Protein AF-E2BX71-F1 (afdb_monomer)

Nearest PDB structures (foldseek):
  5cr4-assembly1_A  TM=6.595E-01  e=1.433E-03  synthetic construct
  3e3e-assembly2_B  TM=4.527E-01  e=7.212E+00  Homo sapiens

Solvent-accessible surface area (backbone atoms only — not comparable to full-atom values): 4652 Å² total; per-residue (Å²): 132,84,51,72,75,58,55,50,72,44,77,47,72,52,77,50,79,46,53,74,56,52,88,84,67,86,80,87,74,87,79,65,94,84,48,72,80,39,72,94,57,46,81,86,73,68,88,74,76,60,57,66,51,36,33,40,37,33,33,40,71,90,43,79,56,63,76,43,83,106

pLDDT: mean 86.04, std 11.32, range [55.62, 98.0]

Sequence (70 aa):
KMTVEQWSKVPFTDESKFEMFGGKRRVYVRRMRGERCINQYITSMVKHGGGSVIVWGCFGNNKVGDLIHI

Organism: Harpegnathos saltator (NCBI:txid610380)

Secondary structure (DSSP, 8-state):
---HHHHTTPPEEEEEEEETT-TTSPPP----TTGGG-GGG-----SS-S-EEEEEEEEETTEEEEEEE-

Radius of gyration: 20.68 Å; Cα contacts (8 Å, |Δi|>4): 87; chains: 1; bounding box: 41×22×53 Å

Structure (mmCIF, N/CA/C/O backbone):
data_AF-E2BX71-F1
#
_entry.id   AF-E2BX71-F1
#
loop_
_atom_site.group_PDB
_atom_site.id
_atom_site.type_symbol
_atom_site.label_atom_id
_atom_site.label_alt_id
_atom_site.label_comp_id
_atom_site.label_asym_id
_atom_site.label_entity_id
_atom_site.label_seq_id
_atom_site.pdbx_PDB_ins_code
_atom_site.Cartn_x
_atom_site.Cartn_y
_atom_site.Cartn_z
_atom_site.occupancy
_atom_site.B_iso_or_equiv
_atom_site.auth_seq_id
_atom_site.auth_comp_id
_atom_site.auth_asym_id
_atom_site.auth_atom_id
_atom_site.pdbx_PDB_model_num
ATOM 1 N N . LYS A 1 1 ? -2.333 19.610 22.033 1.00 82.56 1 LYS A N 1
ATOM 2 C CA . LYS A 1 1 ? -1.623 18.476 21.385 1.00 82.56 1 LYS A CA 1
ATOM 3 C C . LYS A 1 1 ? -2.321 17.195 21.805 1.00 82.56 1 LYS A C 1
ATOM 5 O O . LYS A 1 1 ? -2.649 17.106 22.980 1.00 82.56 1 LYS A O 1
ATOM 10 N N . MET A 1 2 ? -2.559 16.258 20.886 1.00 89.00 2 MET A N 1
ATOM 11 C CA . MET A 1 2 ? -3.048 14.930 21.270 1.00 89.00 2 MET A CA 1
ATOM 12 C C . MET A 1 2 ? -1.945 14.129 21.963 1.00 89.00 2 MET A C 1
ATOM 14 O O . MET A 1 2 ? -0.776 14.244 21.587 1.00 89.00 2 MET A O 1
ATOM 18 N N . THR A 1 3 ? -2.326 13.343 22.965 1.00 96.12 3 THR A N 1
ATOM 19 C CA . THR A 1 3 ? -1.443 12.381 23.632 1.00 96.12 3 THR A CA 1
ATOM 20 C C . THR A 1 3 ? -1.333 11.087 22.824 1.00 96.12 3 THR A C 1
ATOM 22 O O . THR A 1 3 ? -2.102 10.852 21.887 1.00 96.12 3 THR A O 1
ATOM 25 N N . VAL A 1 4 ? -0.382 10.226 23.186 1.00 93.81 4 VAL A N 1
ATOM 26 C CA . VAL A 1 4 ? -0.197 8.918 22.537 1.00 93.81 4 VAL A CA 1
ATOM 27 C C . VAL A 1 4 ? -1.448 8.047 22.701 1.00 93.81 4 VAL A C 1
ATOM 29 O O . VAL A 1 4 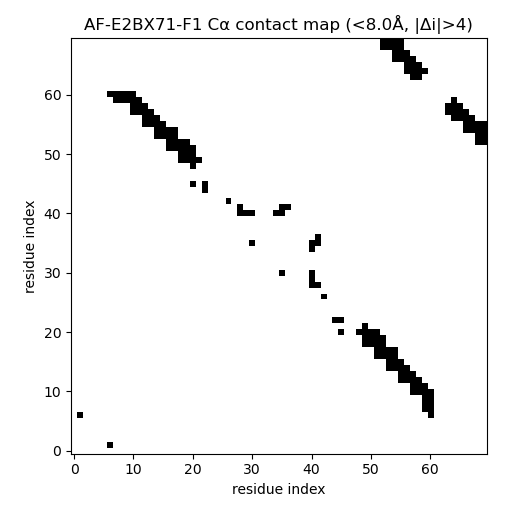? -1.874 7.386 21.757 1.00 93.81 4 VAL A O 1
ATOM 32 N N . GLU A 1 5 ? -2.114 8.114 23.855 1.00 94.62 5 GLU A N 1
ATOM 33 C CA . GLU A 1 5 ? -3.353 7.376 24.125 1.00 94.62 5 GLU A CA 1
ATOM 34 C C . GLU A 1 5 ? -4.514 7.863 23.256 1.00 94.62 5 GLU A C 1
ATOM 36 O O . GLU A 1 5 ? -5.399 7.083 22.905 1.00 94.62 5 GLU A O 1
ATOM 41 N N . GLN A 1 6 ? -4.527 9.153 22.910 1.00 94.94 6 GLN A N 1
ATOM 42 C CA . GLN A 1 6 ? -5.535 9.714 22.019 1.00 94.94 6 GLN A CA 1
ATOM 43 C C . GLN A 1 6 ? -5.287 9.277 20.573 1.00 94.94 6 GLN A C 1
ATOM 45 O O . GLN A 1 6 ? -6.235 8.880 19.903 1.00 94.94 6 GLN A O 1
ATOM 50 N N . TRP A 1 7 ? -4.032 9.264 20.113 1.00 94.00 7 TRP A N 1
ATOM 51 C CA . TRP A 1 7 ? -3.674 8.750 18.784 1.00 94.00 7 TRP A CA 1
ATOM 52 C C . TRP A 1 7 ? -3.932 7.252 18.634 1.00 94.00 7 TRP A C 1
ATOM 54 O O . TRP A 1 7 ? -4.380 6.811 17.581 1.00 94.00 7 TRP A O 1
ATOM 64 N N . SER A 1 8 ? -3.740 6.481 19.706 1.00 94.12 8 SER A N 1
ATOM 65 C CA . SER A 1 8 ? -3.983 5.034 19.724 1.00 94.12 8 SER A CA 1
ATOM 66 C C . SER A 1 8 ? -5.438 4.651 19.396 1.00 94.12 8 SER A C 1
ATOM 68 O O . SER A 1 8 ? -5.711 3.543 18.934 1.00 94.12 8 SER A O 1
ATOM 70 N N . LYS A 1 9 ? -6.381 5.580 19.603 1.00 93.81 9 LYS A N 1
ATOM 71 C CA . LYS A 1 9 ? -7.817 5.386 19.356 1.00 93.81 9 LYS A CA 1
ATOM 72 C C . LYS A 1 9 ? -8.268 5.820 17.961 1.00 93.81 9 LYS A C 1
ATOM 74 O O . LYS A 1 9 ? -9.423 5.584 17.618 1.00 93.81 9 LYS A O 1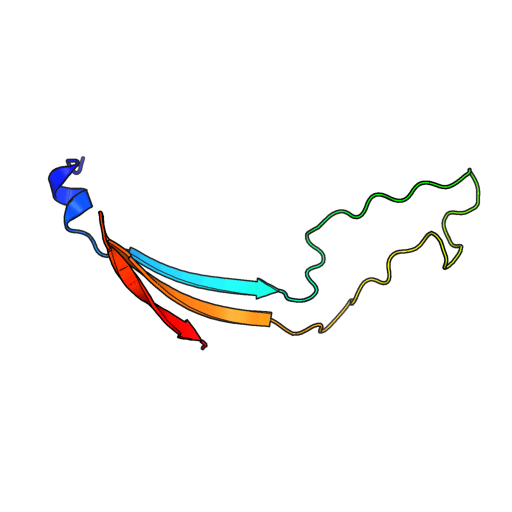
ATOM 79 N N . VAL A 1 10 ? -7.408 6.475 17.181 1.00 94.31 10 VAL A N 1
ATOM 80 C CA . VAL A 1 10 ? -7.777 7.002 15.862 1.00 94.31 10 VAL A CA 1
ATOM 81 C C . VAL A 1 10 ? -7.602 5.920 14.792 1.00 94.31 10 VAL A C 1
ATOM 83 O O . VAL A 1 10 ? -6.501 5.382 14.662 1.00 94.31 10 VAL A O 1
ATOM 86 N N . PRO A 1 11 ? -8.649 5.604 14.007 1.00 93.44 11 PRO A N 1
ATOM 87 C CA . PRO A 1 11 ? -8.496 4.838 12.779 1.00 93.44 11 PRO A CA 1
ATOM 88 C C . PRO A 1 11 ? -7.984 5.749 11.655 1.00 93.44 11 PRO A C 1
ATOM 90 O O . PRO A 1 11 ? -8.542 6.816 11.401 1.00 93.44 11 PRO A O 1
ATOM 93 N N . PHE A 1 12 ? -6.929 5.317 10.977 1.00 96.25 12 PHE A N 1
ATOM 94 C CA . PHE A 1 12 ? -6.383 5.962 9.789 1.00 96.25 12 PHE A CA 1
ATOM 95 C C . PHE A 1 12 ? -6.898 5.254 8.542 1.00 96.25 12 PHE A C 1
ATOM 97 O O . PHE A 1 12 ? -6.981 4.028 8.521 1.00 96.25 12 PHE A O 1
ATOM 104 N N . THR A 1 13 ? -7.224 6.019 7.507 1.00 96.81 13 THR A N 1
ATOM 105 C CA . THR A 1 13 ? -7.717 5.527 6.214 1.00 96.81 13 THR A CA 1
ATOM 106 C C . THR A 1 13 ? -7.045 6.322 5.107 1.00 96.81 13 THR A C 1
ATOM 108 O O . THR A 1 13 ? -6.905 7.536 5.259 1.00 96.81 13 THR A O 1
ATOM 111 N N . ASP A 1 14 ? -6.676 5.681 4.005 1.00 97.56 14 ASP A N 1
ATOM 112 C CA . ASP A 1 14 ? -6.130 6.380 2.840 1.00 97.56 14 ASP A CA 1
ATOM 113 C C . ASP A 1 14 ? -6.345 5.586 1.546 1.00 97.56 14 ASP A C 1
ATOM 115 O O . ASP A 1 14 ? -6.574 4.373 1.574 1.00 97.56 14 ASP A O 1
ATOM 119 N N . GLU A 1 15 ? -6.232 6.280 0.415 1.00 97.44 15 GLU A N 1
ATOM 120 C CA . GLU A 1 15 ? -6.207 5.689 -0.920 1.00 97.44 15 GLU A CA 1
ATOM 121 C C . GLU A 1 15 ? -4.809 5.789 -1.521 1.00 97.44 15 GLU A C 1
ATOM 123 O O . GLU A 1 15 ? -4.213 6.860 -1.623 1.00 97.44 15 GLU A O 1
ATOM 128 N N . SER A 1 16 ? -4.282 4.660 -1.983 1.00 93.31 16 SER A N 1
ATOM 129 C CA . SER A 1 16 ? -2.957 4.601 -2.589 1.00 93.31 16 SER A CA 1
ATOM 130 C C . SER A 1 16 ? -3.000 3.920 -3.949 1.00 93.31 16 SER A C 1
ATOM 132 O O . SER A 1 16 ? -3.540 2.827 -4.121 1.00 93.31 16 SER A O 1
ATOM 134 N N . LYS A 1 17 ? -2.379 4.577 -4.933 1.00 90.25 17 LYS A N 1
ATOM 135 C CA . LYS A 1 17 ? -2.228 4.063 -6.294 1.00 90.25 17 LYS A CA 1
ATOM 136 C C . LYS A 1 17 ? -0.875 3.379 -6.462 1.00 90.25 17 LYS A C 1
ATOM 138 O O . LYS A 1 17 ? 0.172 4.024 -6.381 1.00 90.25 17 LYS A O 1
ATOM 143 N N . PHE A 1 18 ? -0.909 2.098 -6.801 1.00 86.94 18 PHE A N 1
ATOM 144 C CA . PHE A 1 18 ? 0.262 1.285 -7.099 1.00 86.94 18 PHE A CA 1
ATOM 145 C C . PHE A 1 18 ? 0.376 1.066 -8.608 1.00 86.94 18 PHE A C 1
ATOM 147 O O . PHE A 1 18 ? -0.503 0.490 -9.246 1.00 86.94 18 PHE A O 1
ATOM 154 N N . GLU A 1 19 ? 1.464 1.550 -9.201 1.00 84.88 19 GLU A N 1
ATOM 155 C CA . GLU A 1 19 ? 1.745 1.387 -10.630 1.00 84.88 19 GLU A CA 1
ATOM 156 C C . GLU A 1 19 ? 2.502 0.072 -10.863 1.00 84.88 19 GLU A C 1
ATOM 158 O O . GLU A 1 19 ? 3.588 -0.110 -10.313 1.00 84.88 19 GLU A O 1
ATOM 163 N N . MET A 1 20 ? 1.967 -0.830 -11.698 1.00 76.88 20 MET A N 1
ATOM 164 C CA . MET A 1 20 ? 2.643 -2.100 -12.021 1.00 76.88 20 MET A CA 1
ATOM 165 C C . MET A 1 20 ? 3.905 -1.870 -12.863 1.00 76.88 20 MET A C 1
ATOM 167 O O . MET A 1 20 ? 4.949 -2.470 -12.621 1.00 76.88 20 MET A O 1
ATOM 171 N N . PHE A 1 21 ? 3.825 -0.939 -13.814 1.00 71.00 21 PHE A N 1
ATOM 172 C CA . PHE A 1 21 ? 4.957 -0.478 -14.617 1.00 71.00 21 PHE A CA 1
ATOM 173 C C . PHE A 1 21 ? 5.143 1.019 -14.388 1.00 71.00 21 PHE A C 1
ATOM 175 O O . PHE A 1 21 ? 4.842 1.853 -15.240 1.00 71.00 21 PHE A O 1
ATOM 182 N N . GLY A 1 22 ? 5.572 1.360 -13.174 1.00 62.88 22 GLY A N 1
ATOM 183 C CA . GLY A 1 22 ? 5.775 2.743 -12.763 1.00 62.88 22 GLY A CA 1
ATOM 184 C C . GLY A 1 22 ? 7.083 3.329 -13.290 1.00 62.88 22 GLY A C 1
ATOM 185 O O . GLY A 1 22 ? 8.162 2.767 -13.104 1.00 62.88 22 GLY A O 1
ATOM 186 N N . GLY A 1 23 ? 7.007 4.524 -13.875 1.00 62.69 23 GLY A N 1
ATOM 187 C CA . GLY A 1 23 ? 8.174 5.297 -14.323 1.00 62.69 23 GLY A CA 1
ATOM 188 C C . GLY A 1 23 ? 8.999 5.917 -13.185 1.00 62.69 23 GLY A C 1
ATOM 189 O O . GLY A 1 23 ? 9.967 6.628 -13.445 1.00 62.69 23 GLY A O 1
ATOM 190 N N . LYS A 1 24 ? 8.624 5.682 -11.921 1.00 61.97 24 LYS A N 1
ATOM 191 C CA . LYS A 1 24 ? 9.251 6.307 -10.744 1.00 61.97 24 LYS A CA 1
ATOM 192 C C . LYS A 1 24 ? 10.566 5.645 -10.320 1.00 61.97 24 LYS A C 1
ATOM 194 O O . LYS A 1 24 ? 11.330 6.245 -9.567 1.00 61.97 24 LYS A O 1
ATOM 199 N N . ARG A 1 25 ? 10.863 4.427 -10.791 1.00 68.38 25 ARG A N 1
ATOM 200 C CA . ARG A 1 25 ? 12.125 3.741 -10.478 1.00 68.38 25 ARG A CA 1
ATOM 201 C C . ARG A 1 25 ? 13.178 4.075 -11.531 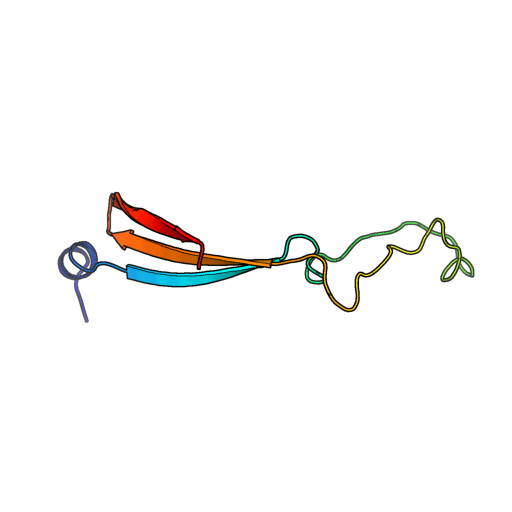1.00 68.38 25 ARG A C 1
ATOM 203 O O . ARG A 1 25 ? 13.060 3.693 -12.691 1.00 68.38 25 ARG A O 1
ATOM 210 N N . ARG A 1 26 ? 14.236 4.774 -11.117 1.00 73.12 26 ARG A N 1
ATOM 211 C CA . ARG A 1 26 ? 15.381 5.075 -11.985 1.00 73.12 26 ARG A CA 1
ATOM 212 C C . ARG A 1 26 ? 16.127 3.774 -12.296 1.00 73.12 26 ARG A C 1
ATOM 214 O O . ARG A 1 26 ? 16.621 3.117 -11.383 1.00 73.12 26 ARG A O 1
ATOM 221 N N . VAL A 1 27 ? 16.195 3.399 -13.571 1.00 77.56 27 VAL A N 1
ATOM 222 C CA . VAL A 1 27 ? 16.978 2.242 -14.021 1.00 77.56 27 VAL A CA 1
ATOM 223 C C . VAL A 1 27 ? 18.388 2.707 -14.366 1.00 77.56 27 VAL A C 1
ATOM 225 O O . VAL A 1 27 ? 18.572 3.633 -15.156 1.00 77.56 27 VAL A O 1
ATOM 228 N N . TYR A 1 28 ? 19.387 2.081 -13.747 1.00 82.25 28 TYR A N 1
ATOM 229 C CA . TYR A 1 28 ? 20.792 2.318 -14.061 1.00 82.25 28 TYR A CA 1
ATOM 230 C C . TYR A 1 28 ? 21.231 1.359 -15.165 1.00 82.25 28 TYR A C 1
ATOM 232 O O . TYR A 1 28 ? 21.019 0.154 -15.067 1.00 82.25 28 TYR A O 1
ATOM 240 N N . VAL A 1 29 ? 21.857 1.899 -16.209 1.00 84.38 29 VAL A N 1
ATOM 241 C CA . VAL A 1 29 ? 22.383 1.135 -17.345 1.00 84.38 29 VAL A CA 1
ATOM 242 C C . VAL A 1 29 ? 23.849 1.511 -17.547 1.00 84.38 29 VAL A C 1
ATOM 244 O O . VAL A 1 29 ? 24.193 2.695 -17.528 1.00 84.38 29 VAL A O 1
ATOM 247 N N . ARG A 1 30 ? 24.717 0.515 -17.748 1.00 88.56 30 ARG A N 1
ATOM 248 C CA . ARG A 1 30 ? 26.137 0.707 -18.080 1.00 88.56 30 ARG A CA 1
ATOM 249 C C . ARG A 1 30 ? 26.317 0.662 -19.600 1.00 88.56 30 ARG A C 1
ATOM 251 O O . ARG A 1 30 ? 25.823 -0.266 -20.227 1.00 88.56 30 ARG A O 1
ATOM 258 N N . ARG A 1 31 ? 27.009 1.653 -20.174 1.00 90.19 31 ARG A N 1
ATOM 259 C CA . ARG A 1 31 ? 27.287 1.767 -21.621 1.00 90.19 31 ARG A CA 1
ATOM 260 C C . ARG A 1 31 ? 28.485 2.676 -21.899 1.00 90.19 31 ARG A C 1
ATOM 262 O O . ARG A 1 31 ? 28.841 3.486 -21.039 1.00 90.19 31 ARG A O 1
ATOM 269 N N . MET A 1 32 ? 29.067 2.581 -23.090 1.00 91.44 32 MET A N 1
ATOM 270 C CA . MET A 1 32 ? 30.125 3.476 -23.559 1.00 91.44 32 MET A CA 1
ATOM 271 C C . MET A 1 32 ? 29.566 4.788 -24.139 1.00 91.44 32 MET A C 1
ATOM 273 O O . MET A 1 32 ? 28.359 4.979 -24.329 1.00 91.44 32 MET A O 1
ATOM 277 N N . ARG A 1 33 ? 30.461 5.750 -24.403 1.00 90.00 33 ARG A N 1
ATOM 278 C CA . ARG A 1 33 ? 30.107 7.028 -25.037 1.00 90.00 33 ARG A CA 1
ATOM 279 C C . ARG A 1 33 ? 29.635 6.771 -26.474 1.00 90.00 33 ARG A C 1
ATOM 281 O O . ARG A 1 33 ? 30.340 6.142 -27.245 1.00 90.00 33 ARG A O 1
ATOM 288 N N . GLY A 1 34 ? 28.459 7.291 -26.826 1.00 90.19 34 GLY A N 1
ATOM 289 C CA . GLY A 1 34 ? 27.840 7.111 -28.150 1.00 90.19 34 GLY A CA 1
ATOM 290 C C . GLY A 1 34 ? 26.734 6.053 -28.185 1.00 90.19 34 GLY A C 1
ATOM 291 O O . GLY A 1 34 ? 25.820 6.150 -28.993 1.00 90.19 34 GLY A O 1
ATOM 292 N N . GLU A 1 35 ? 26.699 5.133 -27.223 1.00 90.38 35 GLU A N 1
ATOM 293 C CA . GLU A 1 35 ? 25.741 4.017 -27.196 1.00 90.38 35 GLU A CA 1
ATOM 294 C C . GLU A 1 35 ? 24.390 4.386 -26.562 1.00 90.38 35 GLU A C 1
ATOM 296 O O . GLU A 1 35 ? 23.628 3.535 -26.102 1.00 90.38 35 GLU A O 1
ATOM 301 N N . ARG A 1 36 ? 24.081 5.688 -26.485 1.00 84.50 36 ARG A N 1
ATOM 302 C CA . ARG A 1 36 ? 22.919 6.180 -25.735 1.00 84.50 36 ARG A CA 1
ATOM 303 C C . ARG A 1 36 ? 21.592 5.644 -26.277 1.00 84.50 36 ARG A C 1
ATOM 305 O O . ARG A 1 36 ? 20.655 5.479 -25.498 1.00 84.50 36 ARG A O 1
ATOM 312 N N . CYS A 1 37 ? 21.538 5.404 -27.582 1.00 85.69 37 CYS A N 1
ATOM 313 C CA . CYS A 1 37 ? 20.317 5.068 -28.301 1.00 85.69 37 CYS A CA 1
ATOM 314 C C . CYS A 1 37 ? 20.282 3.614 -28.803 1.00 85.69 37 CYS A C 1
ATOM 316 O O . CYS A 1 37 ? 19.424 3.276 -29.610 1.00 85.69 37 CYS A O 1
ATOM 318 N N . ILE A 1 38 ? 21.209 2.756 -28.360 1.00 88.62 38 ILE A N 1
ATOM 319 C CA . ILE A 1 38 ? 21.187 1.331 -28.711 1.00 88.62 38 ILE A CA 1
ATOM 320 C C . ILE A 1 38 ? 20.108 0.648 -27.871 1.00 88.62 38 ILE A C 1
ATOM 322 O O . ILE A 1 38 ? 20.094 0.800 -26.650 1.00 88.62 38 ILE A O 1
ATOM 326 N N . ASN A 1 39 ? 19.234 -0.135 -28.510 1.00 83.88 39 ASN A N 1
ATOM 327 C CA . ASN A 1 39 ? 18.104 -0.799 -27.846 1.00 83.88 39 ASN A CA 1
ATOM 328 C C . ASN A 1 39 ? 18.519 -1.657 -26.638 1.00 83.88 39 ASN A C 1
ATOM 330 O O . ASN A 1 39 ? 17.789 -1.712 -25.657 1.00 83.88 39 ASN A O 1
ATOM 334 N N . GLN A 1 40 ? 19.708 -2.265 -26.664 1.00 84.31 40 GLN A N 1
ATOM 335 C CA . GLN A 1 40 ? 20.255 -3.046 -25.543 1.00 84.31 40 GLN A CA 1
ATOM 336 C C . GLN A 1 40 ? 20.545 -2.202 -24.287 1.00 84.31 40 GLN A C 1
ATOM 338 O O . GLN A 1 40 ? 20.603 -2.740 -23.184 1.00 84.31 40 GLN A O 1
ATOM 343 N N . TYR A 1 41 ? 20.709 -0.883 -24.437 1.00 84.12 41 TYR A N 1
ATOM 344 C CA . TYR A 1 41 ? 21.024 0.056 -23.355 1.00 84.12 41 TYR A CA 1
ATOM 345 C C . TYR A 1 41 ? 19.921 1.099 -23.120 1.00 84.12 41 TYR A C 1
ATOM 347 O O . TYR A 1 41 ? 20.157 2.119 -22.458 1.00 84.12 41 TYR A O 1
ATOM 355 N N . ILE A 1 42 ? 18.725 0.863 -23.665 1.00 83.75 42 ILE A N 1
ATOM 35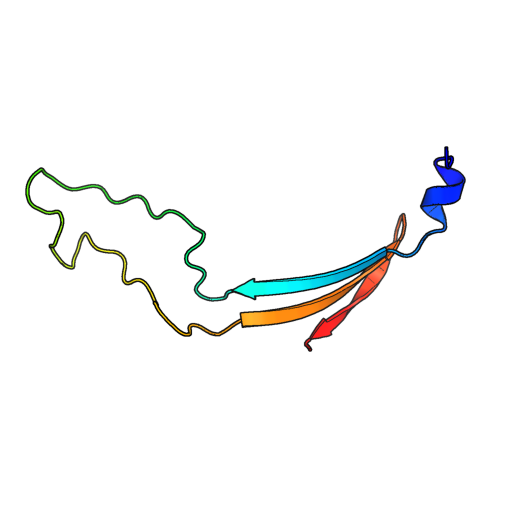6 C CA . ILE A 1 42 ? 17.524 1.652 -23.402 1.00 83.75 42 ILE A CA 1
ATOM 357 C C . ILE A 1 42 ? 16.536 0.770 -22.646 1.00 83.75 42 ILE A C 1
ATOM 359 O O . ILE A 1 42 ? 16.124 -0.282 -23.125 1.00 83.75 42 ILE A O 1
ATOM 363 N N . THR A 1 43 ? 16.095 1.227 -21.478 1.00 77.44 43 THR A N 1
ATOM 364 C CA . THR A 1 43 ? 14.919 0.643 -20.834 1.00 77.44 43 THR A CA 1
ATOM 365 C C . THR A 1 43 ? 13.671 1.136 -21.555 1.00 77.44 43 THR A C 1
ATOM 367 O O . THR A 1 43 ? 13.443 2.344 -21.651 1.00 77.44 43 THR A O 1
ATOM 370 N N . SER A 1 44 ? 12.853 0.210 -22.049 1.00 71.56 44 SER A N 1
ATOM 371 C CA . SER A 1 44 ? 11.537 0.521 -22.598 1.00 71.56 44 SER A CA 1
ATOM 372 C C . SER A 1 44 ? 10.687 1.220 -21.535 1.00 71.56 44 SER A C 1
ATOM 374 O O . SER A 1 44 ? 10.373 0.638 -20.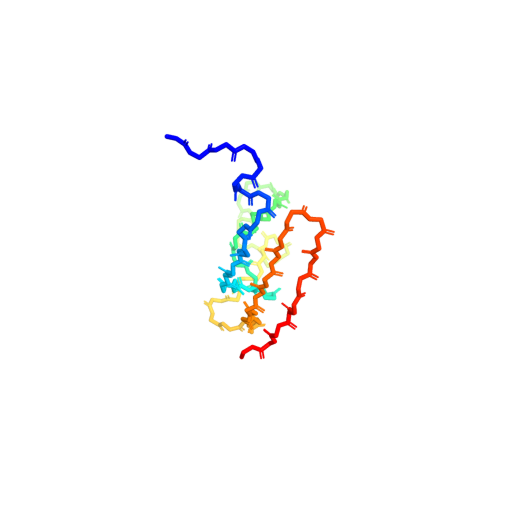497 1.00 71.56 44 SER A O 1
ATOM 376 N N . MET A 1 45 ? 10.326 2.477 -21.787 1.00 66.00 45 MET A N 1
ATOM 377 C CA . MET A 1 45 ? 9.419 3.231 -20.929 1.00 66.00 45 MET A CA 1
ATOM 378 C C . MET A 1 45 ? 7.999 3.060 -21.455 1.00 66.00 45 MET A C 1
ATOM 380 O O . MET A 1 45 ? 7.694 3.460 -22.580 1.00 66.00 45 MET A O 1
ATOM 384 N N . VAL A 1 46 ? 7.123 2.490 -20.634 1.00 66.56 46 VAL A N 1
ATOM 385 C CA . VAL A 1 46 ? 5.693 2.443 -20.931 1.00 66.56 46 VAL A CA 1
ATOM 386 C C . VAL A 1 46 ? 5.140 3.847 -20.691 1.00 66.56 46 VAL A C 1
ATOM 388 O O . VAL A 1 46 ? 4.898 4.242 -19.554 1.00 66.56 46 VAL A O 1
ATOM 391 N N . LYS A 1 47 ? 5.032 4.655 -21.755 1.00 60.25 47 LYS A N 1
ATOM 392 C CA . LYS A 1 47 ? 4.607 6.062 -21.638 1.00 60.25 47 LYS A CA 1
ATOM 393 C C . LYS A 1 47 ? 3.171 6.185 -21.132 1.00 60.25 47 LYS A C 1
ATOM 395 O O . LYS A 1 47 ? 2.892 7.067 -20.325 1.00 60.25 47 LYS A O 1
ATOM 400 N N . HIS A 1 48 ? 2.283 5.299 -21.580 1.00 55.62 48 HIS A N 1
ATOM 401 C CA . HIS A 1 48 ? 0.873 5.259 -21.202 1.00 55.62 48 HIS A CA 1
ATOM 402 C C . HIS A 1 48 ? 0.463 3.799 -20.995 1.00 55.62 48 HIS A C 1
ATOM 404 O O . HIS A 1 48 ? 0.414 3.041 -21.955 1.00 55.62 48 HIS A O 1
ATOM 410 N N . GLY A 1 49 ? 0.172 3.405 -19.754 1.00 62.88 49 GLY A N 1
ATOM 411 C CA . GLY A 1 49 ? -0.528 2.147 -19.493 1.00 62.88 49 GLY A CA 1
ATOM 412 C C . GLY A 1 49 ? 0.367 0.919 -19.343 1.00 62.88 49 GLY A C 1
ATOM 413 O O . GLY A 1 49 ? 0.640 0.201 -20.294 1.00 62.88 49 GLY A O 1
ATOM 414 N N . GLY A 1 50 ? 0.734 0.633 -18.098 1.00 68.69 50 GLY A N 1
ATOM 415 C CA . GLY A 1 50 ? 1.034 -0.727 -17.641 1.00 68.69 50 GLY A CA 1
ATOM 416 C C . GLY A 1 50 ? -0.008 -1.252 -16.646 1.00 68.69 50 GLY A C 1
ATOM 417 O O .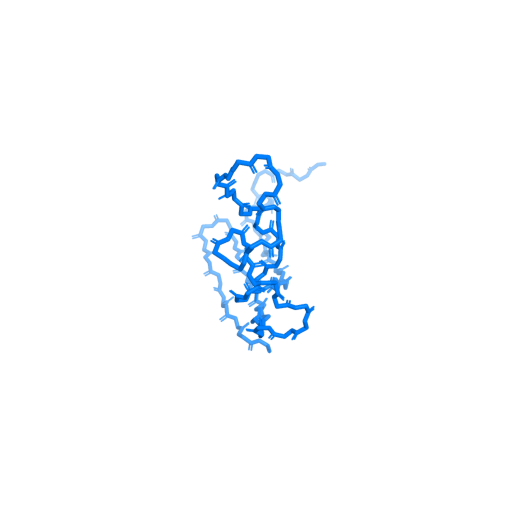 GLY A 1 50 ? 0.205 -2.269 -16.001 1.00 68.69 50 GLY A O 1
ATOM 418 N N . GLY A 1 51 ? -1.117 -0.528 -16.479 1.00 78.00 51 GLY A N 1
ATOM 419 C CA . GLY A 1 51 ? -2.072 -0.760 -15.401 1.00 78.00 51 GLY A CA 1
ATOM 420 C C . GLY A 1 51 ? -1.601 -0.198 -14.056 1.00 78.00 51 GLY 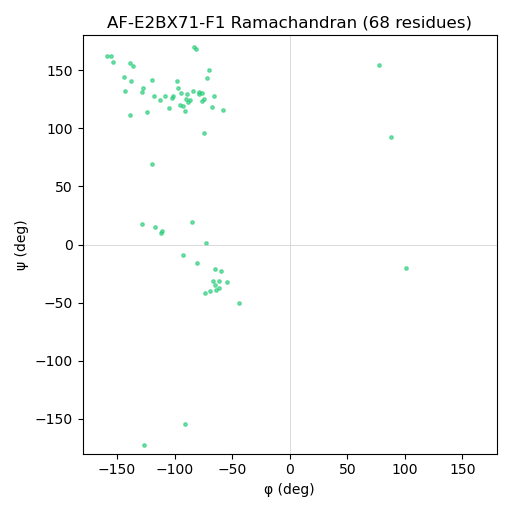A C 1
ATOM 421 O O . GLY A 1 51 ? -0.411 0.003 -13.788 1.00 78.00 51 GLY A O 1
ATOM 422 N N . SER A 1 52 ? -2.573 0.093 -13.206 1.00 84.31 52 SER A N 1
ATOM 423 C CA . SER A 1 52 ? -2.365 0.482 -11.817 1.00 84.31 52 SER A CA 1
ATOM 424 C C . SER A 1 52 ? -3.489 -0.096 -10.984 1.00 84.31 52 SER A C 1
ATOM 426 O O . SER A 1 52 ? -4.623 -0.122 -11.452 1.00 84.31 52 SER A O 1
ATOM 428 N N . VAL A 1 53 ? -3.174 -0.496 -9.763 1.00 90.88 53 VAL A N 1
ATOM 429 C CA . VAL A 1 53 ? -4.157 -0.916 -8.767 1.00 90.88 53 VAL A CA 1
ATOM 430 C C . VAL A 1 53 ? -4.336 0.250 -7.807 1.00 90.88 53 VAL A C 1
ATOM 432 O O . VAL A 1 53 ? -3.344 0.788 -7.308 1.00 90.88 53 VAL A O 1
ATOM 435 N N . ILE A 1 54 ? -5.576 0.670 -7.581 1.00 94.31 54 ILE A N 1
ATOM 436 C CA . ILE A 1 54 ? -5.905 1.637 -6.535 1.00 94.31 54 ILE A CA 1
ATOM 437 C C . ILE A 1 54 ? -6.496 0.846 -5.384 1.00 94.31 54 ILE A C 1
ATOM 439 O O . ILE A 1 54 ? -7.420 0.065 -5.570 1.00 94.31 54 ILE A O 1
ATOM 443 N N . VAL A 1 55 ? -5.942 1.016 -4.194 1.00 96.62 55 VAL A N 1
ATOM 444 C CA . VAL A 1 55 ? -6.503 0.396 -2.998 1.00 96.62 55 VAL A CA 1
ATOM 445 C C . VAL A 1 55 ? -6.896 1.470 -2.009 1.00 96.62 55 VAL A C 1
ATOM 447 O O . VAL A 1 55 ? -6.169 2.449 -1.834 1.00 96.62 55 VAL A O 1
ATOM 450 N N . TRP A 1 56 ? -8.016 1.249 -1.340 1.00 98.00 56 TRP A N 1
ATOM 451 C CA . TRP A 1 56 ? -8.333 1.910 -0.087 1.00 98.00 56 TRP A CA 1
ATOM 452 C C . TRP A 1 56 ? -7.953 0.983 1.054 1.00 98.00 56 TRP A C 1
ATOM 454 O O . TRP A 1 56 ? -8.236 -0.217 1.010 1.00 98.00 56 TRP A O 1
ATOM 464 N N . GLY A 1 57 ? -7.289 1.526 2.065 1.00 97.31 57 GLY A N 1
ATOM 465 C CA . GLY A 1 57 ? -6.888 0.763 3.235 1.00 97.31 57 GLY A CA 1
ATOM 466 C C . GLY A 1 57 ? -7.094 1.542 4.515 1.00 97.31 57 GLY A C 1
ATOM 467 O O . GLY A 1 57 ? -7.093 2.775 4.518 1.00 97.31 57 GLY A O 1
ATOM 468 N N . CYS A 1 58 ? -7.230 0.818 5.621 1.00 97.00 58 CYS A N 1
ATOM 469 C CA . CYS A 1 58 ? -7.286 1.422 6.941 1.00 97.00 58 CYS A CA 1
ATOM 470 C C . CYS A 1 58 ? -6.427 0.679 7.966 1.00 97.00 58 CYS A C 1
ATOM 472 O O . CYS A 1 58 ? -6.144 -0.510 7.834 1.00 97.00 58 CYS A O 1
ATOM 474 N N . PHE A 1 59 ? -5.968 1.387 8.994 1.00 96.19 59 PHE A N 1
ATOM 475 C CA . PHE A 1 59 ? -5.236 0.799 10.112 1.00 96.19 59 PHE A CA 1
ATOM 476 C C . PHE A 1 59 ? -5.402 1.639 11.381 1.00 96.19 59 PHE A C 1
ATOM 478 O O . PHE A 1 59 ? -5.699 2.829 11.337 1.00 96.19 59 PHE A O 1
ATOM 485 N N . GLY A 1 60 ? -5.211 1.009 12.532 1.00 94.75 60 GLY A N 1
ATOM 486 C CA . GLY A 1 60 ? -5.112 1.664 13.833 1.00 94.75 60 GLY A CA 1
ATOM 487 C C . GLY A 1 60 ? -3.834 1.237 14.549 1.00 94.75 60 GLY A C 1
ATOM 488 O O . GLY A 1 60 ? -3.012 0.519 13.987 1.00 94.75 60 GLY A O 1
ATOM 489 N N . ASN A 1 61 ? -3.688 1.635 15.815 1.00 93.25 61 ASN A N 1
ATOM 490 C CA . ASN A 1 61 ? -2.449 1.478 16.590 1.00 93.25 61 ASN A CA 1
ATOM 491 C C . ASN A 1 61 ? -1.761 0.105 16.455 1.00 93.25 61 ASN A C 1
ATOM 493 O O . ASN A 1 61 ? -0.577 0.034 16.160 1.00 93.25 61 ASN A O 1
ATOM 497 N N . ASN A 1 62 ? -2.519 -0.982 16.633 1.00 91.62 62 ASN A N 1
ATOM 498 C CA . ASN A 1 62 ? -1.989 -2.353 16.639 1.00 91.62 62 ASN A CA 1
ATOM 499 C C . ASN A 1 62 ? -2.751 -3.290 15.691 1.00 91.62 62 ASN A C 1
ATOM 501 O O . ASN A 1 62 ? -2.728 -4.507 15.873 1.00 91.62 62 ASN A O 1
ATOM 505 N N . LYS A 1 63 ? -3.510 -2.741 14.738 1.00 93.75 63 LYS A N 1
ATOM 506 C CA . LYS A 1 63 ? -4.355 -3.534 13.839 1.00 93.75 63 LYS A CA 1
ATOM 507 C C . LYS A 1 63 ? -4.360 -2.934 12.448 1.00 93.75 63 LYS A C 1
ATOM 509 O O . LYS A 1 63 ? -4.603 -1.742 12.292 1.00 93.75 63 LYS A O 1
ATOM 514 N N . VAL A 1 64 ? -4.155 -3.787 11.456 1.00 96.12 64 VAL A N 1
ATOM 515 C CA . VAL A 1 64 ? -4.479 -3.472 10.066 1.00 96.12 64 VAL A CA 1
ATOM 516 C C . VAL A 1 64 ? -5.964 -3.772 9.880 1.00 96.12 64 VAL A C 1
ATOM 518 O O . VAL A 1 64 ? -6.446 -4.796 10.367 1.00 96.12 64 VAL A O 1
ATOM 521 N N . GLY A 1 65 ? -6.689 -2.835 9.282 1.00 94.38 65 GLY A N 1
ATOM 522 C CA . GLY A 1 65 ? -8.078 -3.025 8.889 1.00 94.38 65 GLY A CA 1
ATOM 523 C C . GLY A 1 65 ? -8.171 -3.560 7.464 1.00 94.38 65 GLY A C 1
ATOM 524 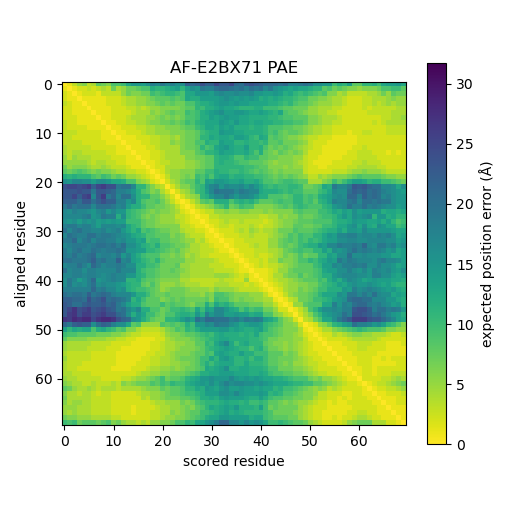O O . GLY A 1 65 ? -7.250 -4.214 6.973 1.00 94.38 65 GLY A O 1
ATOM 525 N N . ASP A 1 66 ? -9.291 -3.297 6.804 1.00 96.69 66 ASP A N 1
ATOM 526 C CA . ASP A 1 66 ? -9.532 -3.830 5.468 1.00 96.69 66 ASP A CA 1
ATOM 527 C C . ASP A 1 66 ? -8.634 -3.168 4.419 1.00 96.69 66 ASP A C 1
ATOM 529 O O . ASP A 1 66 ? -8.262 -1.997 4.528 1.00 96.69 66 ASP A O 1
ATOM 533 N N . LEU A 1 67 ? -8.315 -3.941 3.381 1.00 96.94 67 LEU A N 1
ATOM 534 C CA . LEU A 1 67 ? -7.658 -3.469 2.171 1.00 96.94 67 LEU A CA 1
ATOM 535 C C . LEU A 1 67 ? -8.532 -3.849 0.978 1.00 96.94 67 LEU A C 1
ATOM 537 O O . LEU A 1 67 ? -8.719 -5.030 0.684 1.00 96.94 67 LEU A O 1
ATOM 541 N N . ILE A 1 68 ? -9.077 -2.841 0.307 1.00 97.06 68 ILE A N 1
ATOM 542 C CA . ILE A 1 68 ? -10.095 -2.997 -0.729 1.00 97.06 68 ILE A CA 1
ATOM 543 C C . ILE A 1 68 ? -9.537 -2.464 -2.044 1.00 97.06 68 ILE A C 1
ATOM 545 O O . ILE A 1 68 ? -9.056 -1.335 -2.107 1.00 97.06 68 ILE A O 1
ATOM 549 N N . HIS A 1 69 ? -9.603 -3.282 -3.094 1.00 94.75 69 HIS A N 1
ATOM 550 C CA . HIS A 1 69 ? -9.341 -2.836 -4.461 1.00 94.75 69 HIS A CA 1
ATOM 551 C C . HIS A 1 69 ? -10.538 -2.019 -4.957 1.00 94.75 69 HIS A C 1
ATOM 553 O O . HIS A 1 69 ? -11.666 -2.514 -4.907 1.00 94.75 69 HIS A O 1
ATOM 559 N N . ILE A 1 70 ? -10.271 -0.791 -5.405 1.00 90.94 70 ILE A N 1
ATOM 560 C CA . ILE A 1 70 ? -11.248 0.122 -6.015 1.00 90.94 70 ILE A CA 1
ATOM 561 C C . ILE A 1 70 ? -11.150 0.038 -7.536 1.00 90.94 70 ILE A C 1
ATOM 563 O O . ILE A 1 70 ? -10.007 0.076 -8.050 1.00 90.94 70 ILE A O 1
#

Inter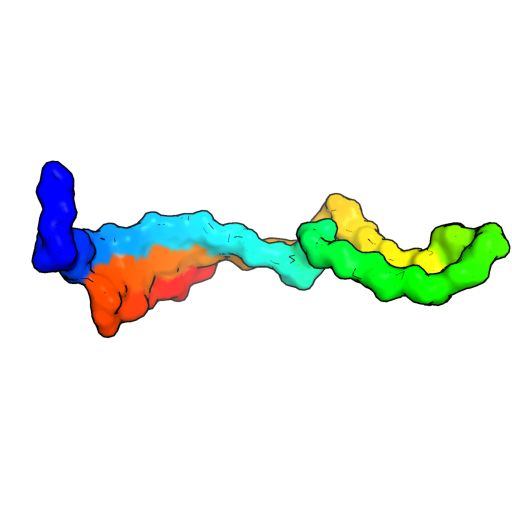Pro domains:
  IPR036397 Ribonuclease H superfamily [G3DSA:3.30.420.10] (1-70)

Mean predicted aligned error: 8.52 Å

Foldseek 3Di:
DDDPVRQQPDKDKDKDKADPQDPPDDDDFDDDPPCCPPPVRDDDRPPDDPDIWIWMWMDGDPDTDDIDTD